Protein AF-A0A357KQU2-F1 (afdb_monomer_lite)

Secondary structure (DSSP, 8-state):
--STT-HHHHHHHHHHHHHHHGGGHHHHHHHHHHHHSS--TT-TTS-TTS------SHHHHHHHHHHHHHHHHHHHHHHHHHHHHHTTGGGSSSS-SEEEEEEE-S-TTTEEEEETTEEPPS-SEEEEEEETTSEEEEEEEE-TT-EEEEEEESS-BSSSEEEEE-SS-EEEEEEEE---

Foldseek 3Di:
DQACQQLVNVLVVLCVVCVVCLVVVVVVLVVCVVVVPPPPPPPPPDDPDPPDPDCNDSVSVVVVSVVSSVCSVCVVVVVQVCVCVVVVVVPDPDQWDKAKEKEAECCLVFWWKDKQNHTHPSDRIGMGIDIAPDKIKMAIGTDDQKDWQWKDFPDTDRHRIDIDGDRHHGYIYTDIDHDD

pLDDT: mean 86.58, std 15.76, range [43.28, 98.44]

Structure (mmCIF, N/CA/C/O backbone):
data_AF-A0A357KQU2-F1
#
_entry.id   AF-A0A357KQU2-F1
#
loop_
_atom_site.group_PDB
_atom_site.id
_atom_site.type_symbol
_atom_site.label_atom_id
_atom_site.label_alt_id
_atom_site.label_comp_id
_atom_site.label_asym_id
_atom_site.label_entity_id
_atom_site.label_seq_id
_atom_site.pdbx_PDB_ins_code
_atom_site.Cartn_x
_atom_site.Cartn_y
_atom_site.Cartn_z
_atom_site.occupancy
_atom_site.B_iso_or_equiv
_atom_site.auth_seq_id
_atom_site.auth_comp_id
_atom_site.auth_asym_id
_atom_site.auth_atom_id
_atom_site.pdbx_PDB_model_num
ATOM 1 N N . LEU A 1 1 ? -0.379 5.132 -2.362 1.00 81.06 1 LEU A N 1
ATOM 2 C CA . LEU A 1 1 ? 1.031 5.008 -1.932 1.00 81.06 1 LEU A CA 1
ATOM 3 C C . LEU A 1 1 ? 1.226 3.803 -1.021 1.00 81.06 1 LEU A C 1
ATOM 5 O O . LEU A 1 1 ? 2.024 2.950 -1.355 1.00 81.06 1 LEU A O 1
ATOM 9 N N . ASN A 1 2 ? 0.453 3.675 0.059 1.00 84.81 2 ASN A N 1
ATOM 10 C CA . ASN A 1 2 ? 0.748 2.678 1.100 1.00 84.81 2 ASN A CA 1
ATOM 11 C C . ASN A 1 2 ? 0.276 1.244 0.807 1.00 84.81 2 ASN A C 1
ATOM 13 O O . ASN A 1 2 ? 0.730 0.326 1.468 1.00 84.81 2 ASN A O 1
ATOM 17 N N . ILE A 1 3 ? -0.649 1.045 -0.142 1.00 84.94 3 ILE A N 1
ATOM 18 C CA . ILE A 1 3 ? -1.250 -0.276 -0.411 1.00 84.94 3 ILE A CA 1
ATOM 19 C C . ILE A 1 3 ? -1.049 -0.671 -1.881 1.00 84.94 3 ILE A C 1
ATOM 21 O O . ILE A 1 3 ? -0.142 -1.421 -2.220 1.00 84.94 3 ILE A O 1
ATOM 25 N N . THR A 1 4 ? -1.854 -0.121 -2.792 1.00 85.81 4 THR A N 1
ATOM 26 C CA . THR A 1 4 ? -1.839 -0.521 -4.214 1.00 85.81 4 THR A CA 1
ATOM 27 C C . THR A 1 4 ? -0.615 -0.025 -4.985 1.00 85.81 4 THR A C 1
ATOM 29 O O . THR A 1 4 ? -0.211 -0.637 -5.968 1.00 85.81 4 THR A O 1
ATOM 32 N N . PHE A 1 5 ? -0.037 1.094 -4.548 1.00 89.75 5 PHE A N 1
ATOM 33 C CA . PHE A 1 5 ? 1.051 1.797 -5.237 1.00 89.75 5 PHE A CA 1
ATOM 34 C C . PHE A 1 5 ? 2.342 1.794 -4.410 1.00 89.75 5 PHE A C 1
ATOM 36 O O . PHE A 1 5 ? 3.056 2.795 -4.398 1.00 89.75 5 PHE A O 1
ATOM 43 N N . THR A 1 6 ? 2.600 0.715 -3.668 1.00 91.81 6 THR A N 1
ATOM 44 C CA . THR A 1 6 ? 3.894 0.532 -3.004 1.00 91.81 6 THR A CA 1
ATOM 45 C C . THR A 1 6 ? 4.971 0.306 -4.058 1.00 91.81 6 THR A C 1
ATOM 47 O O . THR A 1 6 ? 4.720 -0.350 -5.077 1.00 91.81 6 THR A O 1
ATOM 50 N N . SER A 1 7 ? 6.169 0.851 -3.830 1.00 94.06 7 SER A N 1
ATOM 51 C CA . SER A 1 7 ? 7.272 0.724 -4.785 1.00 94.06 7 SER A CA 1
ATOM 52 C C . SER A 1 7 ? 7.594 -0.742 -5.068 1.00 94.06 7 SER A C 1
ATOM 54 O O . SER A 1 7 ? 7.710 -1.104 -6.230 1.00 94.06 7 SER A O 1
ATOM 56 N N . ASP A 1 8 ? 7.602 -1.608 -4.052 1.00 92.56 8 ASP A N 1
ATOM 57 C CA . ASP A 1 8 ? 7.870 -3.043 -4.217 1.00 92.56 8 ASP A CA 1
ATOM 58 C C . ASP A 1 8 ? 6.872 -3.738 -5.143 1.00 92.56 8 ASP A C 1
ATOM 60 O O . ASP A 1 8 ? 7.259 -4.511 -6.023 1.00 92.56 8 ASP A O 1
ATOM 64 N N . ARG A 1 9 ? 5.575 -3.439 -4.993 1.00 92.38 9 ARG A N 1
ATOM 65 C CA . ARG A 1 9 ? 4.531 -4.018 -5.847 1.00 92.38 9 ARG A CA 1
ATOM 66 C C . ARG A 1 9 ? 4.696 -3.563 -7.293 1.00 92.38 9 ARG A C 1
ATOM 68 O O . ARG A 1 9 ? 4.597 -4.380 -8.206 1.00 92.38 9 ARG A O 1
ATOM 75 N N . VAL A 1 10 ? 4.934 -2.270 -7.507 1.00 94.81 10 VAL A N 1
ATOM 76 C CA . VAL A 1 10 ? 5.096 -1.715 -8.857 1.00 94.81 10 VAL A CA 1
ATOM 77 C C . VAL A 1 10 ? 6.400 -2.214 -9.490 1.00 94.81 10 VAL A C 1
ATOM 79 O O . VAL A 1 10 ? 6.374 -2.656 -10.632 1.00 94.81 10 VAL A O 1
ATOM 82 N N . ILE A 1 11 ? 7.511 -2.264 -8.749 1.00 96.88 11 ILE A N 1
ATOM 83 C CA . ILE A 1 11 ? 8.788 -2.837 -9.209 1.00 96.88 11 ILE A CA 1
ATOM 84 C C . ILE A 1 11 ? 8.625 -4.318 -9.568 1.00 96.88 11 ILE A C 1
ATOM 86 O O . ILE A 1 11 ? 9.152 -4.755 -10.590 1.00 96.88 11 ILE A O 1
ATOM 90 N N . SER A 1 12 ? 7.867 -5.085 -8.780 1.00 96.31 12 SER A N 1
ATOM 91 C CA . SER A 1 12 ? 7.563 -6.492 -9.081 1.00 96.31 12 SER A CA 1
ATOM 92 C C . SER A 1 12 ? 6.777 -6.644 -10.385 1.00 96.31 12 SER A C 1
ATOM 94 O O . SER A 1 12 ? 7.057 -7.546 -11.176 1.00 96.31 12 SER A O 1
ATOM 96 N N . LEU A 1 13 ? 5.835 -5.737 -10.658 1.00 96.31 13 LEU A N 1
ATOM 97 C CA . LEU A 1 13 ? 5.120 -5.704 -11.933 1.00 96.31 13 LEU A CA 1
ATOM 98 C C . LEU A 1 13 ? 6.059 -5.351 -13.094 1.00 96.31 13 LEU A C 1
ATOM 100 O O . LEU A 1 13 ? 6.029 -6.030 -14.117 1.00 96.31 13 LEU A O 1
ATOM 104 N N . VAL A 1 14 ? 6.927 -4.348 -12.920 1.00 96.75 14 VAL A N 1
ATOM 105 C CA . VAL A 1 14 ? 7.942 -3.978 -13.920 1.00 96.75 14 VAL A CA 1
ATOM 106 C C . VAL A 1 14 ? 8.856 -5.166 -14.213 1.00 96.75 14 VAL A C 1
ATOM 108 O O . VAL A 1 14 ? 9.053 -5.477 -15.377 1.00 96.75 14 VAL A O 1
ATOM 111 N N . ASN A 1 15 ? 9.343 -5.874 -13.184 1.00 97.88 15 ASN A N 1
ATOM 112 C CA . ASN A 1 15 ? 10.133 -7.108 -13.326 1.00 97.88 15 ASN A CA 1
ATOM 113 C C . ASN A 1 15 ? 9.400 -8.179 -14.135 1.00 97.88 15 ASN A C 1
ATOM 115 O O . ASN A 1 15 ? 9.980 -8.778 -15.034 1.00 97.88 15 ASN A O 1
ATOM 119 N N . THR A 1 16 ? 8.127 -8.411 -13.810 1.00 98.06 16 THR A N 1
ATOM 120 C CA . THR A 1 16 ? 7.311 -9.434 -14.473 1.00 98.06 16 THR A CA 1
ATOM 121 C C . THR A 1 16 ? 7.151 -9.121 -15.958 1.00 98.06 16 THR A C 1
ATOM 123 O O . THR A 1 16 ? 7.374 -9.985 -16.802 1.00 98.06 16 THR A O 1
ATOM 126 N N . ILE A 1 17 ? 6.797 -7.875 -16.284 1.00 96.94 17 ILE A N 1
ATOM 127 C CA . ILE A 1 17 ? 6.591 -7.447 -17.669 1.00 96.94 17 ILE A CA 1
ATOM 128 C C . ILE A 1 17 ? 7.922 -7.441 -18.421 1.00 96.94 17 ILE A C 1
ATOM 130 O O . ILE A 1 17 ? 8.005 -8.056 -19.481 1.00 96.94 17 ILE A O 1
ATOM 134 N N . SER A 1 18 ? 8.964 -6.804 -17.875 1.00 97.06 18 SER A N 1
ATOM 135 C CA . SER A 1 18 ? 10.263 -6.696 -18.545 1.00 97.06 18 SER A CA 1
ATOM 136 C C . SER A 1 18 ? 10.862 -8.075 -18.810 1.00 97.06 18 SER A C 1
ATOM 138 O O . SER A 1 18 ? 11.248 -8.350 -19.938 1.00 97.06 18 SER A O 1
ATOM 140 N N . GLY A 1 19 ? 10.848 -8.971 -17.818 1.00 97.88 19 GLY A N 1
ATOM 141 C CA . GLY A 1 19 ? 11.373 -10.327 -17.977 1.00 97.88 19 GLY A CA 1
ATOM 142 C C . GLY A 1 19 ? 10.601 -11.162 -19.003 1.00 97.88 19 GLY A C 1
ATOM 143 O O . GLY A 1 19 ? 11.188 -12.020 -19.652 1.00 97.88 19 GLY A O 1
ATOM 144 N N . SER A 1 20 ? 9.303 -10.899 -19.204 1.00 97.81 20 SER A N 1
ATOM 145 C CA . SER A 1 20 ? 8.498 -11.620 -20.204 1.00 97.81 20 SER A CA 1
ATOM 146 C C . SER A 1 20 ? 8.814 -11.245 -21.654 1.00 97.81 20 SER A C 1
ATOM 148 O O . SER A 1 20 ? 8.533 -12.036 -22.550 1.00 97.81 20 SER A O 1
ATOM 150 N N . ILE A 1 21 ? 9.383 -10.057 -21.887 1.00 96.19 21 ILE A N 1
ATOM 151 C CA . ILE A 1 21 ? 9.671 -9.541 -23.235 1.00 96.19 21 ILE A CA 1
ATOM 152 C C . ILE A 1 21 ? 11.168 -9.442 -23.536 1.00 96.19 21 ILE A C 1
ATOM 154 O O . ILE A 1 21 ? 11.533 -9.256 -24.689 1.00 96.19 21 ILE A O 1
ATOM 158 N N . GLU A 1 22 ? 12.031 -9.566 -22.525 1.00 97.06 22 GLU A N 1
ATOM 159 C CA . GLU A 1 22 ? 13.481 -9.350 -22.615 1.00 97.06 22 GLU A CA 1
ATOM 160 C C . GLU A 1 22 ? 14.151 -10.156 -23.735 1.00 97.06 22 GLU A C 1
ATOM 162 O O . GLU A 1 22 ? 14.966 -9.613 -24.478 1.00 97.06 22 GLU A O 1
ATOM 167 N N . ALA A 1 23 ? 13.764 -11.424 -23.904 1.00 97.31 23 ALA A N 1
ATOM 168 C CA . ALA A 1 23 ? 14.321 -12.299 -24.936 1.00 97.31 23 ALA A CA 1
ATOM 169 C C . ALA A 1 23 ? 13.999 -11.840 -26.373 1.00 97.31 23 ALA A C 1
ATOM 171 O O . ALA A 1 23 ? 14.766 -12.136 -27.283 1.00 97.31 23 ALA A O 1
ATOM 172 N N . GLU A 1 24 ? 12.910 -11.091 -26.568 1.00 95.75 24 GLU A N 1
ATOM 173 C CA . GLU A 1 24 ? 12.470 -10.572 -27.872 1.00 95.75 24 GLU A CA 1
ATOM 174 C C . GLU A 1 24 ? 13.098 -9.205 -28.199 1.00 95.75 24 GLU A C 1
ATOM 176 O O . GLU A 1 24 ? 13.024 -8.722 -29.331 1.00 95.75 24 GLU A O 1
ATOM 181 N N . ILE A 1 25 ? 13.717 -8.547 -27.211 1.00 93.88 25 ILE A N 1
ATOM 182 C CA . ILE A 1 25 ? 14.292 -7.208 -27.377 1.00 93.88 25 ILE A CA 1
ATOM 183 C C . ILE A 1 25 ? 15.409 -7.176 -28.428 1.00 93.88 25 ILE A C 1
ATOM 185 O O . ILE A 1 25 ? 15.378 -6.257 -29.245 1.00 93.88 25 ILE A O 1
ATOM 189 N N . PRO A 1 26 ? 16.365 -8.128 -28.494 1.00 93.50 26 PRO A N 1
ATOM 190 C CA . PRO A 1 26 ? 17.386 -8.127 -29.543 1.00 93.50 26 PRO A CA 1
ATOM 191 C C . PRO A 1 26 ? 16.804 -8.130 -30.961 1.00 93.50 26 PRO A C 1
ATOM 193 O O . PRO A 1 26 ? 17.243 -7.342 -31.798 1.00 93.50 26 PRO A O 1
ATOM 196 N N . ASP A 1 27 ? 15.783 -8.952 -31.214 1.00 91.50 27 ASP A N 1
ATOM 197 C CA . ASP A 1 27 ? 15.129 -9.045 -32.523 1.00 91.50 27 ASP A CA 1
ATOM 198 C C . ASP A 1 27 ? 14.320 -7.781 -32.833 1.00 91.50 27 ASP A C 1
ATOM 200 O O . ASP A 1 27 ? 14.330 -7.280 -33.962 1.00 91.50 27 ASP A O 1
ATOM 204 N N . HIS A 1 28 ? 13.662 -7.207 -31.821 1.00 87.12 28 HIS A N 1
ATOM 205 C CA . HIS A 1 28 ? 12.981 -5.923 -31.945 1.00 87.12 28 HIS A CA 1
ATOM 206 C C . HIS A 1 28 ? 13.968 -4.799 -32.294 1.00 87.12 28 HIS A C 1
ATOM 208 O O . HIS A 1 28 ? 13.721 -4.012 -33.206 1.00 87.12 28 HIS A O 1
ATOM 214 N N . LEU A 1 29 ? 15.119 -4.747 -31.624 1.00 87.00 29 LEU A N 1
ATOM 215 C CA . LEU A 1 29 ? 16.171 -3.787 -31.938 1.00 87.00 29 LEU A CA 1
ATOM 216 C C . LEU A 1 29 ? 16.700 -4.012 -33.356 1.00 87.00 29 LEU A C 1
ATOM 218 O O . LEU A 1 29 ? 16.725 -3.066 -34.136 1.00 87.00 29 LEU A O 1
ATOM 222 N N . ALA A 1 30 ? 17.036 -5.242 -33.746 1.00 86.88 30 ALA A N 1
ATOM 223 C CA . ALA A 1 30 ? 17.527 -5.535 -35.094 1.00 86.88 30 ALA A CA 1
ATOM 224 C C . ALA A 1 30 ? 16.537 -5.107 -36.190 1.00 86.88 30 ALA A C 1
ATOM 226 O O . ALA A 1 30 ? 16.946 -4.581 -37.222 1.00 86.88 30 ALA A O 1
ATOM 227 N N . ARG A 1 31 ? 15.233 -5.287 -35.951 1.00 83.38 31 ARG A N 1
ATOM 228 C CA . ARG A 1 31 ? 14.178 -4.908 -36.895 1.00 83.38 31 ARG A CA 1
ATOM 229 C C . ARG A 1 31 ? 13.994 -3.398 -37.025 1.00 83.38 31 ARG A C 1
ATOM 231 O O . ARG A 1 31 ? 13.780 -2.923 -38.133 1.00 83.38 31 ARG A O 1
ATOM 238 N N . TRP A 1 32 ? 13.997 -2.669 -35.911 1.00 76.12 32 TRP A N 1
ATOM 239 C CA . TRP A 1 32 ? 13.564 -1.267 -35.887 1.00 76.12 32 TRP A CA 1
ATOM 240 C C . TRP A 1 32 ? 14.719 -0.259 -35.785 1.00 76.12 32 TRP A C 1
ATOM 242 O O . TRP A 1 32 ? 14.500 0.925 -36.013 1.00 76.12 32 TRP A O 1
ATOM 252 N N . THR A 1 33 ? 15.955 -0.680 -35.490 1.00 67.06 33 THR A N 1
ATOM 253 C CA . THR A 1 33 ? 17.100 0.247 -35.340 1.00 67.06 33 THR A CA 1
ATOM 254 C C . THR A 1 33 ? 17.448 0.976 -36.644 1.00 67.06 33 THR A C 1
ATOM 256 O O . THR A 1 33 ? 17.876 2.128 -36.597 1.00 67.06 33 THR A O 1
ATOM 259 N N . GLU A 1 34 ? 17.215 0.374 -37.816 1.00 60.47 34 GLU A N 1
ATOM 260 C CA . GLU A 1 34 ? 17.445 1.050 -39.106 1.00 60.47 34 GLU A CA 1
ATOM 261 C C . GLU A 1 34 ? 16.476 2.222 -39.353 1.00 60.47 34 GLU A C 1
ATOM 263 O O . GLU A 1 34 ? 16.878 3.223 -39.954 1.00 60.47 34 GLU A O 1
ATOM 268 N N . ASP A 1 35 ? 15.255 2.159 -38.810 1.00 57.53 35 ASP A N 1
ATOM 269 C CA . ASP A 1 35 ? 14.270 3.247 -38.884 1.00 57.53 35 ASP A CA 1
ATOM 270 C C . ASP A 1 35 ? 14.645 4.428 -37.964 1.00 57.53 35 ASP A C 1
ATOM 272 O O . ASP A 1 35 ? 14.325 5.578 -38.266 1.00 57.53 35 ASP A O 1
ATOM 276 N N . PHE A 1 36 ? 15.378 4.169 -36.871 1.00 54.44 36 PHE A N 1
ATOM 277 C CA . PHE A 1 36 ? 15.867 5.192 -35.931 1.00 54.44 36 PHE A CA 1
ATOM 278 C C . PHE A 1 36 ? 17.225 5.801 -36.317 1.00 54.44 36 PHE A C 1
ATOM 280 O O . PHE A 1 36 ? 17.583 6.859 -35.804 1.00 54.44 36 PHE A O 1
ATOM 287 N N . ASN A 1 37 ? 17.970 5.168 -37.231 1.00 51.41 37 ASN A N 1
ATOM 288 C CA . ASN A 1 37 ? 19.227 5.691 -37.784 1.00 51.41 37 ASN A CA 1
ATOM 289 C C . ASN A 1 37 ? 19.021 6.693 -38.933 1.00 51.41 37 ASN A C 1
ATOM 291 O O . ASN A 1 37 ? 19.991 7.238 -39.467 1.00 51.41 37 ASN A O 1
ATOM 295 N N . GLN A 1 38 ? 17.773 6.958 -39.320 1.00 53.19 38 GLN A N 1
ATOM 296 C CA . GLN A 1 38 ? 17.458 8.077 -40.196 1.00 53.19 38 GLN A CA 1
ATOM 297 C C . GLN A 1 38 ? 17.441 9.368 -39.368 1.00 53.19 38 GLN A C 1
ATOM 299 O O . GLN A 1 38 ? 16.826 9.394 -38.299 1.00 53.19 38 GLN A O 1
ATOM 304 N N . PRO A 1 39 ? 18.070 10.466 -39.830 1.00 51.47 39 PRO A N 1
ATOM 305 C CA . PRO A 1 39 ? 17.902 11.749 -39.169 1.00 51.47 39 PRO A CA 1
ATOM 306 C C . PRO A 1 39 ? 16.405 12.060 -39.106 1.00 51.47 39 PRO A C 1
ATOM 308 O O . PRO A 1 39 ? 15.717 12.077 -40.131 1.00 51.47 39 PRO A O 1
ATOM 311 N N . VAL A 1 40 ? 15.898 12.281 -37.894 1.00 53.66 40 VAL A N 1
ATOM 312 C CA . VAL A 1 40 ? 14.504 12.648 -37.642 1.00 53.66 40 VAL A CA 1
ATOM 313 C C . VAL A 1 40 ? 14.278 14.054 -38.212 1.00 53.66 40 VAL A C 1
ATOM 315 O O . VAL A 1 40 ? 14.366 15.058 -37.517 1.00 53.66 40 VAL A O 1
ATOM 318 N N . THR A 1 41 ? 14.050 14.153 -39.520 1.00 50.12 41 THR A N 1
ATOM 319 C CA . THR A 1 41 ? 14.008 15.429 -40.258 1.00 50.12 41 THR A CA 1
ATOM 320 C C . THR A 1 41 ? 12.670 16.166 -40.134 1.00 50.12 41 THR A C 1
ATOM 322 O O . THR A 1 41 ? 12.550 17.285 -40.623 1.00 50.12 41 THR A O 1
ATOM 325 N N . PHE A 1 42 ? 11.670 15.578 -39.462 1.00 46.03 42 PHE A N 1
ATOM 326 C CA . PHE A 1 42 ? 10.290 16.088 -39.449 1.00 46.03 42 PHE A CA 1
ATOM 327 C C . PHE A 1 42 ? 9.635 16.247 -38.071 1.00 46.03 42 PHE A C 1
ATOM 329 O O . PHE A 1 42 ? 8.434 16.495 -38.008 1.00 46.03 42 PHE A O 1
ATOM 336 N N . ILE A 1 43 ? 10.378 16.184 -36.962 1.00 51.06 43 ILE A N 1
ATOM 337 C CA . ILE A 1 43 ? 9.814 16.510 -35.638 1.00 51.06 43 ILE A CA 1
ATOM 338 C C . ILE A 1 43 ? 10.419 17.824 -35.131 1.00 51.06 43 ILE A C 1
ATOM 340 O O . ILE A 1 43 ? 11.107 17.888 -34.122 1.00 51.06 43 ILE A O 1
ATOM 344 N N . SER A 1 44 ? 10.153 18.905 -35.869 1.00 48.03 44 SER A N 1
ATOM 345 C CA . SER A 1 44 ? 10.588 20.280 -35.560 1.00 48.03 44 SER A CA 1
ATOM 346 C C . SER A 1 44 ? 9.762 20.957 -34.446 1.00 48.03 44 SER A C 1
ATOM 348 O O . SER A 1 44 ? 9.760 22.183 -34.331 1.00 48.03 44 SER A O 1
ATOM 350 N N . ASN A 1 45 ? 9.013 20.208 -33.635 1.00 45.94 45 ASN A N 1
ATOM 351 C CA . ASN A 1 45 ? 8.210 20.783 -32.550 1.00 45.94 45 ASN A CA 1
ATOM 352 C C . ASN A 1 45 ? 8.096 19.913 -31.291 1.00 45.94 45 ASN A C 1
ATOM 354 O O . ASN A 1 45 ? 7.274 20.207 -30.423 1.00 45.94 45 ASN A O 1
ATOM 358 N N . CYS A 1 46 ? 8.946 18.903 -31.132 1.00 52.16 46 CYS A N 1
ATOM 359 C CA . CYS A 1 46 ? 9.188 18.338 -29.813 1.00 52.16 46 CYS A CA 1
ATOM 360 C C . CYS A 1 46 ? 10.451 19.005 -29.272 1.00 52.16 46 CYS A C 1
ATOM 362 O O . CYS A 1 46 ? 11.498 18.936 -29.900 1.00 52.16 46 CYS A O 1
ATOM 364 N N . TRP A 1 47 ? 10.295 19.708 -28.153 1.00 43.28 47 TRP A N 1
ATOM 365 C CA . TRP A 1 47 ? 11.304 20.323 -27.291 1.00 43.28 47 TRP A CA 1
ATOM 366 C C . TRP A 1 47 ? 12.709 19.720 -27.439 1.00 43.28 47 TRP A C 1
ATOM 368 O O . TRP A 1 47 ? 13.059 18.738 -26.792 1.00 43.28 47 TRP A O 1
ATOM 378 N N . THR A 1 48 ? 13.497 20.308 -28.331 1.00 54.84 48 THR A N 1
ATOM 379 C CA . THR A 1 48 ? 14.875 19.933 -28.632 1.00 54.84 48 THR A CA 1
ATOM 380 C C . THR A 1 48 ? 15.777 20.382 -27.490 1.00 54.84 48 THR A C 1
ATOM 382 O O . THR A 1 48 ? 15.943 21.584 -27.302 1.00 54.84 48 THR A O 1
ATOM 385 N N . ASP A 1 49 ? 16.241 19.404 -26.709 1.00 46.28 49 ASP A N 1
ATOM 386 C CA . ASP A 1 49 ? 17.577 19.310 -26.081 1.00 46.28 49 ASP A CA 1
ATOM 387 C C . ASP A 1 49 ? 17.688 18.068 -25.164 1.00 46.28 49 ASP A C 1
ATOM 389 O O . ASP A 1 49 ? 18.786 17.711 -24.753 1.00 46.28 49 ASP A O 1
ATOM 393 N N . ASP A 1 50 ? 16.582 17.350 -24.915 1.00 48.25 50 ASP A N 1
ATOM 394 C CA . ASP A 1 50 ? 16.549 16.143 -24.058 1.00 48.25 50 ASP A CA 1
ATOM 395 C C . ASP A 1 50 ? 15.796 14.957 -24.712 1.00 48.25 50 ASP A C 1
ATOM 397 O O . ASP A 1 50 ? 15.311 14.030 -24.060 1.00 48.25 50 ASP A O 1
ATOM 401 N N . ILE A 1 51 ? 15.634 15.004 -26.040 1.00 50.25 51 ILE A N 1
ATOM 402 C CA . ILE A 1 51 ? 14.870 14.007 -26.796 1.00 50.25 51 ILE A CA 1
ATOM 403 C C . ILE A 1 51 ? 15.720 12.764 -27.013 1.00 50.25 51 ILE A C 1
ATOM 405 O O . ILE A 1 51 ? 16.580 12.734 -27.886 1.00 50.25 51 ILE A O 1
ATOM 409 N N . LEU A 1 52 ? 15.388 11.746 -26.216 1.00 53.56 52 LEU A N 1
ATOM 410 C CA . LEU A 1 52 ? 15.493 10.321 -26.516 1.00 53.56 52 LEU A CA 1
ATOM 411 C C . LEU A 1 52 ? 16.845 9.937 -27.113 1.00 53.56 52 LEU A C 1
ATOM 413 O O . LEU A 1 52 ? 16.977 9.832 -28.330 1.00 53.56 52 LEU A O 1
ATOM 417 N N . SER A 1 53 ? 17.821 9.628 -26.252 1.00 58.84 53 SER A N 1
ATOM 418 C CA . SER A 1 53 ? 18.858 8.683 -26.671 1.00 58.84 53 SER A CA 1
ATOM 419 C C . SER A 1 53 ? 18.112 7.448 -27.177 1.00 58.84 53 SER A C 1
ATOM 421 O O . SER A 1 53 ? 17.402 6.825 -26.379 1.00 58.84 53 SER A O 1
ATOM 423 N N . PRO A 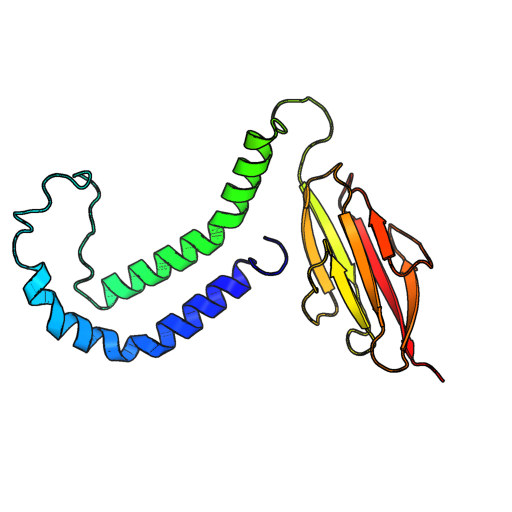1 54 ? 18.149 7.148 -28.487 1.00 68.38 54 PRO A N 1
ATOM 424 C CA . PRO A 1 54 ? 17.368 6.049 -29.013 1.00 68.38 54 PRO A CA 1
ATOM 425 C C . PRO A 1 54 ? 17.817 4.775 -28.302 1.00 68.38 54 PRO A C 1
ATOM 427 O O . PRO A 1 54 ? 19.007 4.569 -28.056 1.00 68.38 54 PRO A O 1
ATOM 430 N N . VAL A 1 55 ? 16.856 3.934 -27.930 1.00 77.75 55 VAL A N 1
ATOM 431 C CA . VAL A 1 55 ? 17.157 2.609 -27.395 1.00 77.75 55 VAL A CA 1
ATOM 432 C C . VAL A 1 55 ? 17.654 1.777 -28.570 1.00 77.75 55 VAL A C 1
ATOM 434 O O . VAL A 1 55 ? 16.852 1.288 -29.361 1.00 77.75 55 VAL A O 1
ATOM 437 N N . THR A 1 56 ? 18.973 1.686 -28.728 1.00 81.25 56 THR A N 1
ATOM 438 C CA . THR A 1 56 ? 19.617 1.021 -29.879 1.00 81.25 56 THR A CA 1
ATOM 439 C C . THR A 1 56 ? 20.274 -0.295 -29.499 1.00 81.25 56 THR A C 1
ATOM 441 O O . THR A 1 56 ? 20.527 -1.143 -30.352 1.00 81.25 56 THR A O 1
ATOM 444 N N . THR A 1 57 ? 20.527 -0.495 -28.208 1.00 88.31 57 THR A N 1
ATOM 445 C CA . THR A 1 57 ? 21.134 -1.707 -27.671 1.00 88.31 57 THR A CA 1
ATOM 446 C C . THR A 1 57 ? 20.280 -2.311 -26.563 1.00 88.31 57 THR A C 1
ATOM 448 O O . THR A 1 57 ? 19.480 -1.634 -25.913 1.00 88.31 57 THR A O 1
ATOM 451 N N . ILE A 1 58 ? 20.484 -3.604 -26.295 1.00 91.62 58 ILE A N 1
ATOM 452 C CA . ILE A 1 58 ? 19.864 -4.265 -25.140 1.00 91.62 58 ILE A CA 1
ATOM 453 C C . ILE A 1 58 ? 20.266 -3.583 -23.818 1.00 91.62 58 ILE A C 1
ATOM 455 O O . ILE A 1 58 ? 19.464 -3.497 -22.892 1.00 91.62 58 ILE A O 1
ATOM 459 N N . SER A 1 59 ? 21.476 -3.015 -23.756 1.00 92.69 59 SER A N 1
ATOM 460 C CA . SER A 1 59 ? 21.956 -2.245 -22.604 1.00 92.69 59 SER A CA 1
ATOM 461 C C . SER A 1 59 ? 21.185 -0.935 -22.413 1.00 92.69 59 SER A C 1
ATOM 463 O O . SER A 1 59 ? 20.885 -0.559 -21.277 1.00 92.69 59 SER A O 1
ATOM 465 N N . ASP A 1 60 ? 20.834 -0.248 -23.503 1.00 88.81 60 ASP A N 1
ATOM 466 C CA . ASP A 1 60 ? 19.986 0.948 -23.446 1.00 88.81 60 ASP A CA 1
ATOM 467 C C . ASP A 1 60 ? 18.596 0.570 -22.929 1.00 88.81 60 ASP A C 1
ATOM 469 O O . ASP A 1 60 ? 18.052 1.234 -22.051 1.00 88.81 60 ASP A O 1
ATOM 473 N N . TRP A 1 61 ? 18.046 -0.552 -23.402 1.00 92.75 61 TRP A N 1
ATOM 474 C CA . TRP A 1 61 ? 16.743 -1.032 -22.948 1.00 92.75 61 TRP A CA 1
ATOM 475 C C . TRP A 1 61 ? 16.752 -1.366 -21.452 1.00 92.75 61 TRP A C 1
ATOM 477 O O . TRP A 1 61 ? 15.849 -0.950 -20.728 1.00 92.75 61 TRP A O 1
ATOM 487 N N . HIS A 1 62 ? 17.793 -2.045 -20.956 1.00 95.62 62 HIS A N 1
ATOM 488 C CA . HIS A 1 62 ? 17.958 -2.277 -19.518 1.00 95.62 62 HIS A CA 1
ATOM 489 C C . HIS A 1 62 ? 18.033 -0.969 -18.727 1.00 95.62 62 HIS A C 1
ATOM 491 O O . HIS A 1 62 ? 17.461 -0.877 -17.641 1.00 95.62 62 HIS A O 1
ATOM 497 N N . SER A 1 63 ? 18.699 0.048 -19.277 1.00 94.62 63 SER A N 1
ATOM 498 C CA . SER A 1 63 ? 18.805 1.366 -18.650 1.00 94.62 63 SER A CA 1
ATOM 499 C C . SER A 1 63 ? 17.439 2.055 -18.567 1.00 94.62 63 SER A C 1
ATOM 501 O O . SER A 1 63 ? 17.100 2.606 -17.522 1.00 94.62 63 SER A O 1
ATOM 503 N N . GLU A 1 64 ? 16.603 1.958 -19.603 1.00 92.06 64 GLU A N 1
ATOM 504 C CA . GLU A 1 64 ? 15.226 2.467 -19.572 1.00 92.06 64 GLU A CA 1
ATOM 505 C C . GLU A 1 64 ? 14.332 1.689 -18.596 1.00 92.06 64 GLU A C 1
ATOM 507 O O . GLU A 1 64 ? 13.557 2.287 -17.845 1.00 92.06 64 GLU A O 1
ATOM 512 N N . VAL A 1 65 ? 14.478 0.362 -18.520 1.00 96.00 65 VAL A N 1
ATOM 513 C CA . VAL A 1 65 ? 13.807 -0.448 -17.490 1.00 96.00 65 VAL A CA 1
ATOM 514 C C . VAL A 1 65 ? 14.225 0.014 -16.090 1.00 96.00 65 VAL A C 1
ATOM 516 O O . VAL A 1 65 ? 13.368 0.164 -15.215 1.00 96.00 65 VAL A O 1
ATOM 519 N N . GLU A 1 66 ? 15.510 0.303 -15.868 1.00 96.94 66 GLU A N 1
ATOM 520 C CA . GLU A 1 66 ? 15.992 0.829 -14.588 1.00 96.94 66 GLU A CA 1
ATOM 521 C C . GLU A 1 66 ? 15.462 2.240 -14.303 1.00 96.94 66 GLU A C 1
ATOM 523 O O . GLU A 1 66 ? 15.063 2.510 -13.171 1.00 96.94 66 GLU A O 1
ATOM 528 N N . ARG A 1 67 ? 15.335 3.121 -15.306 1.00 95.00 67 ARG A N 1
ATOM 529 C CA . ARG A 1 67 ? 14.685 4.435 -15.127 1.00 95.00 67 ARG A CA 1
ATOM 530 C C . ARG A 1 67 ? 13.253 4.296 -14.612 1.00 95.00 67 ARG A C 1
ATOM 532 O O . ARG A 1 67 ? 12.839 5.065 -13.744 1.00 95.00 67 ARG A O 1
ATOM 539 N N . ILE A 1 68 ? 12.496 3.307 -15.095 1.00 95.25 68 ILE A N 1
ATOM 540 C CA . ILE A 1 68 ? 11.132 3.037 -14.607 1.00 95.25 68 ILE A CA 1
ATOM 541 C C . ILE A 1 68 ? 11.160 2.572 -13.143 1.00 95.25 68 ILE A C 1
ATOM 543 O O . ILE A 1 68 ? 10.308 2.982 -12.342 1.00 95.25 68 ILE A O 1
ATOM 547 N N . ARG A 1 69 ? 12.138 1.740 -12.760 1.00 97.31 69 ARG A N 1
ATOM 548 C CA . ARG A 1 69 ? 12.321 1.336 -11.355 1.00 97.31 69 ARG A CA 1
ATOM 549 C C . ARG A 1 69 ? 12.660 2.529 -10.485 1.00 97.31 69 ARG A C 1
ATOM 551 O O . ARG A 1 69 ? 12.039 2.694 -9.439 1.00 97.31 69 ARG A O 1
ATOM 558 N N . GLU A 1 70 ? 13.567 3.384 -10.934 1.00 96.56 70 GLU A N 1
ATOM 559 C CA . GLU A 1 70 ? 13.975 4.562 -10.181 1.00 96.56 70 GLU A CA 1
ATOM 560 C C . GLU A 1 70 ? 12.818 5.540 -9.996 1.00 96.56 70 GLU A C 1
ATOM 562 O O . GLU A 1 70 ? 12.507 5.914 -8.864 1.00 96.56 70 GLU A O 1
ATOM 567 N N . PHE A 1 71 ? 12.079 5.840 -11.070 1.00 94.62 71 PHE A N 1
ATOM 568 C CA . PHE A 1 71 ? 10.832 6.598 -10.988 1.00 94.62 71 PHE A CA 1
ATOM 569 C C . PHE A 1 71 ? 9.897 6.010 -9.922 1.00 94.62 71 PHE A C 1
ATOM 571 O O . PHE A 1 71 ? 9.367 6.736 -9.083 1.00 94.62 71 PHE A O 1
ATOM 578 N N . THR A 1 72 ? 9.732 4.688 -9.904 1.00 94.56 72 THR A N 1
ATOM 579 C CA . THR A 1 72 ? 8.874 3.985 -8.943 1.00 94.56 72 THR A CA 1
ATOM 580 C C . THR A 1 72 ? 9.367 4.096 -7.493 1.00 94.56 72 THR A C 1
ATOM 582 O O . THR A 1 72 ? 8.542 4.178 -6.576 1.00 94.56 72 THR A O 1
ATOM 585 N N . ARG A 1 73 ? 10.685 4.115 -7.258 1.00 94.75 73 ARG A N 1
ATOM 586 C CA . ARG A 1 73 ? 11.273 4.301 -5.919 1.00 94.75 73 ARG A CA 1
ATOM 587 C C . ARG A 1 73 ? 11.027 5.712 -5.393 1.00 94.75 73 ARG A C 1
ATOM 589 O O . ARG A 1 73 ? 10.637 5.871 -4.240 1.00 94.75 73 ARG A O 1
ATOM 596 N N . VAL A 1 74 ? 11.200 6.731 -6.236 1.00 92.69 74 VAL A N 1
ATOM 597 C CA . VAL A 1 74 ? 11.147 8.136 -5.794 1.00 92.69 74 VAL A CA 1
ATOM 598 C C . VAL A 1 74 ? 9.743 8.738 -5.822 1.00 92.69 74 VAL A C 1
ATOM 600 O O . VAL A 1 74 ? 9.438 9.647 -5.045 1.00 92.69 74 VAL A O 1
ATOM 603 N N . ARG A 1 75 ? 8.847 8.237 -6.686 1.00 92.00 75 ARG A N 1
ATOM 604 C CA . ARG A 1 75 ? 7.510 8.812 -6.903 1.00 92.00 75 ARG A CA 1
ATOM 605 C C . ARG A 1 75 ? 6.672 8.976 -5.630 1.00 92.00 75 ARG A C 1
ATOM 607 O O . ARG A 1 75 ? 5.985 9.995 -5.549 1.00 92.00 75 ARG A O 1
ATOM 614 N N . PRO A 1 76 ? 6.682 8.055 -4.645 1.00 91.62 76 PRO A N 1
ATOM 615 C CA . PRO A 1 76 ? 5.921 8.248 -3.418 1.00 91.62 76 PRO A CA 1
ATOM 616 C C . PRO A 1 76 ? 6.252 9.550 -2.691 1.00 91.62 76 PRO A C 1
ATOM 618 O O . PRO A 1 76 ? 5.324 10.226 -2.258 1.00 91.62 76 PRO A O 1
ATOM 621 N N . ASN A 1 77 ? 7.529 9.934 -2.614 1.00 89.38 77 ASN A N 1
ATOM 622 C CA . ASN A 1 77 ? 7.942 11.173 -1.953 1.00 89.38 77 ASN A CA 1
ATOM 623 C C . ASN A 1 77 ? 7.478 12.400 -2.744 1.00 89.38 77 ASN A C 1
ATOM 625 O O . ASN A 1 77 ? 6.793 13.245 -2.184 1.00 89.38 77 ASN A O 1
ATOM 629 N N . PHE A 1 78 ? 7.671 12.420 -4.067 1.00 91.50 78 PHE A N 1
ATOM 630 C CA . PHE A 1 78 ? 7.142 13.503 -4.908 1.00 91.50 78 PHE A CA 1
ATOM 631 C C . PHE A 1 78 ? 5.619 13.672 -4.791 1.00 91.50 78 PHE A C 1
ATOM 633 O O . PHE A 1 78 ? 5.110 14.788 -4.800 1.00 91.50 78 PHE A O 1
ATOM 640 N N . VAL A 1 79 ? 4.857 12.575 -4.684 1.00 90.75 79 VAL A N 1
ATOM 641 C CA . VAL A 1 79 ? 3.400 12.655 -4.479 1.00 90.75 79 VAL A CA 1
ATOM 642 C C . VAL A 1 79 ? 3.067 13.199 -3.090 1.00 90.75 79 VAL A C 1
ATOM 644 O O . VAL A 1 79 ? 2.125 13.979 -2.970 1.00 90.75 79 VAL A O 1
ATOM 647 N N . LYS A 1 80 ? 3.817 12.808 -2.053 1.00 88.25 80 LYS A N 1
ATOM 648 C CA . LYS A 1 80 ? 3.664 13.358 -0.701 1.00 88.25 80 LYS A CA 1
ATOM 649 C C . LYS A 1 80 ? 3.898 14.870 -0.701 1.00 88.25 80 LYS A C 1
ATOM 651 O O . LYS A 1 80 ? 3.022 15.596 -0.241 1.00 88.25 80 LYS A O 1
ATOM 656 N N . ASP A 1 81 ? 4.990 15.332 -1.298 1.00 87.38 81 ASP A N 1
ATOM 657 C CA . ASP A 1 81 ? 5.327 16.757 -1.394 1.00 87.38 81 ASP A CA 1
ATOM 658 C C . ASP A 1 81 ? 4.254 17.525 -2.179 1.00 87.38 81 ASP A C 1
ATOM 660 O O . ASP A 1 81 ? 3.736 18.542 -1.724 1.00 87.38 81 ASP A O 1
ATOM 664 N N . HIS A 1 82 ? 3.801 16.983 -3.316 1.00 88.75 82 HIS A N 1
ATOM 665 C CA . HIS A 1 82 ? 2.698 17.581 -4.070 1.00 88.75 82 HIS A CA 1
ATOM 666 C C . HIS A 1 82 ? 1.410 17.705 -3.249 1.00 88.75 82 HIS A C 1
ATOM 668 O O . HIS A 1 82 ? 0.705 18.702 -3.389 1.00 88.75 82 HIS A O 1
ATOM 674 N N . LEU A 1 83 ? 1.067 16.714 -2.417 1.00 86.94 83 LEU A N 1
ATOM 675 C CA . LEU A 1 83 ? -0.112 16.791 -1.549 1.00 86.94 83 LEU A CA 1
ATOM 676 C C . LEU A 1 83 ? 0.054 17.896 -0.506 1.00 86.94 83 LEU A C 1
ATOM 678 O O . LEU A 1 83 ? -0.861 18.700 -0.323 1.00 86.94 83 LEU A O 1
ATOM 682 N N . LEU A 1 84 ? 1.217 17.962 0.141 1.00 85.31 84 LEU A N 1
ATOM 683 C CA . LEU A 1 84 ? 1.492 18.977 1.148 1.00 85.31 84 LEU A CA 1
ATOM 684 C C . LEU A 1 84 ? 1.423 20.389 0.550 1.00 85.31 84 LEU A C 1
ATOM 686 O O . LEU A 1 84 ? 0.691 21.240 1.061 1.00 85.31 84 LEU A O 1
ATOM 690 N N . GLN A 1 85 ? 2.090 20.615 -0.582 1.00 85.56 85 GLN A N 1
ATOM 691 C CA . GLN A 1 85 ? 2.067 21.891 -1.289 1.00 85.56 85 GLN A CA 1
ATOM 692 C C . GLN A 1 85 ? 0.657 22.252 -1.778 1.00 85.56 85 GLN A C 1
ATOM 694 O O . GLN A 1 85 ? 0.190 23.374 -1.574 1.00 85.56 85 GLN A O 1
ATOM 699 N N . LYS A 1 86 ? -0.053 21.305 -2.408 1.00 86.62 86 LYS A N 1
ATOM 700 C CA . LYS A 1 86 ? -1.379 21.545 -3.001 1.00 86.62 86 LYS A CA 1
ATOM 701 C C . LYS A 1 86 ? -2.400 22.018 -1.973 1.00 86.62 86 LYS A C 1
ATOM 703 O O . LYS A 1 86 ? -3.250 22.844 -2.307 1.00 86.62 86 LYS A O 1
ATOM 708 N N . PHE A 1 87 ? -2.334 21.477 -0.760 1.00 83.69 87 PHE A N 1
ATOM 709 C CA . PHE A 1 87 ? -3.254 21.808 0.324 1.00 83.69 87 PHE A CA 1
ATOM 710 C C . PHE A 1 87 ? -2.695 22.867 1.291 1.00 83.69 87 PHE A C 1
ATOM 712 O O . PHE A 1 87 ? -3.347 23.171 2.285 1.00 83.69 87 PHE A O 1
ATOM 719 N N . GLY A 1 88 ? -1.528 23.461 1.001 1.00 80.75 88 GLY A N 1
ATOM 720 C CA . GLY A 1 88 ? -0.937 24.531 1.816 1.00 80.75 88 GLY A CA 1
ATOM 721 C C . GLY A 1 88 ? -0.478 24.069 3.202 1.00 80.75 88 GLY A C 1
ATOM 722 O O . GLY A 1 88 ? -0.467 24.848 4.150 1.00 80.75 88 GLY A O 1
ATOM 723 N N . ILE A 1 89 ? -0.125 22.793 3.321 1.00 77.56 89 ILE A N 1
ATOM 724 C CA . ILE A 1 89 ? 0.161 22.116 4.587 1.00 77.56 89 ILE A CA 1
ATOM 725 C C . ILE A 1 89 ? 1.586 22.426 5.089 1.00 77.56 89 ILE A C 1
ATOM 727 O O . ILE A 1 89 ? 1.870 22.310 6.277 1.00 77.56 89 ILE A O 1
ATOM 731 N N . GLU A 1 90 ? 2.467 22.897 4.205 1.00 66.25 90 GLU A N 1
ATOM 732 C CA . GLU A 1 90 ? 3.895 23.140 4.475 1.00 66.25 90 GLU A CA 1
ATOM 733 C C . GLU A 1 90 ? 4.189 24.451 5.235 1.00 66.25 90 GLU A C 1
ATOM 735 O O . GLU A 1 90 ? 5.338 24.708 5.584 1.00 66.25 90 GLU A O 1
ATOM 740 N N . GLY A 1 91 ? 3.179 25.293 5.501 1.00 51.62 91 GLY A N 1
ATOM 741 C CA . GLY A 1 91 ? 3.378 26.675 5.970 1.00 51.62 91 GLY A CA 1
ATOM 742 C C . GLY A 1 91 ? 2.780 27.062 7.329 1.00 51.62 91 GLY A C 1
ATOM 743 O O . GLY A 1 91 ? 3.033 28.175 7.788 1.00 51.62 91 GLY A O 1
ATOM 744 N N . SER A 1 92 ? 1.993 26.210 7.996 1.00 47.44 92 SER A N 1
ATOM 745 C CA . SER A 1 92 ? 1.430 26.537 9.316 1.00 47.44 92 SER A CA 1
ATOM 746 C C . SER A 1 92 ? 2.249 25.887 10.425 1.00 47.44 92 SER A C 1
ATOM 748 O O . SER A 1 92 ? 2.395 24.670 10.459 1.00 47.44 92 SER A O 1
ATOM 750 N N . ALA A 1 93 ? 2.754 26.704 11.345 1.00 45.16 93 ALA A N 1
ATOM 751 C CA . ALA A 1 93 ? 3.720 26.373 12.391 1.00 45.16 93 ALA A CA 1
ATOM 752 C C . ALA A 1 93 ? 3.321 25.276 13.404 1.00 45.16 93 ALA A C 1
ATOM 754 O O . ALA A 1 93 ? 4.039 25.076 14.382 1.00 45.16 93 ALA A O 1
ATOM 755 N N . GLN A 1 94 ? 2.233 24.533 13.219 1.00 47.41 94 GLN A N 1
ATOM 756 C CA . GLN A 1 94 ? 1.856 23.435 14.096 1.00 47.41 94 GLN A CA 1
ATOM 757 C C . GLN A 1 94 ? 1.254 22.275 13.280 1.00 47.41 94 GLN A C 1
ATOM 759 O O . GLN A 1 94 ? 0.477 22.475 12.350 1.00 47.41 94 GLN A O 1
ATOM 764 N N . THR A 1 95 ? 1.610 21.054 13.688 1.00 50.69 95 THR A N 1
ATOM 765 C CA . THR A 1 95 ? 0.902 19.771 13.484 1.00 50.69 95 THR A CA 1
ATOM 766 C C . THR A 1 95 ? 1.001 19.013 12.152 1.00 50.69 95 THR A C 1
ATOM 768 O O . THR A 1 95 ? 1.142 17.789 12.204 1.00 50.69 95 THR A O 1
ATOM 771 N N . SER A 1 96 ? 1.115 19.645 10.989 1.00 63.69 96 SER A N 1
ATOM 772 C CA . SER A 1 96 ? 0.932 18.904 9.734 1.00 63.69 96 SER A CA 1
ATOM 773 C C . SER A 1 96 ? 2.193 18.218 9.186 1.00 63.69 96 SER A C 1
ATOM 775 O O . SER A 1 96 ? 3.169 18.854 8.803 1.00 63.69 96 SER A O 1
ATOM 777 N N . GLY A 1 97 ? 2.182 16.890 9.130 1.00 79.75 97 GLY A N 1
ATOM 778 C CA . GLY A 1 97 ? 3.291 16.075 8.634 1.00 79.75 97 GLY A CA 1
ATOM 779 C C . GLY A 1 97 ? 2.840 14.638 8.428 1.00 79.75 97 GLY A C 1
ATOM 780 O O . GLY A 1 97 ? 1.646 14.359 8.406 1.00 79.75 97 GLY A O 1
ATOM 781 N N . TRP A 1 98 ? 3.778 13.713 8.309 1.00 87.38 98 TRP A N 1
ATOM 782 C CA . TRP A 1 98 ? 3.467 12.301 8.120 1.00 87.38 98 TRP A CA 1
ATOM 783 C 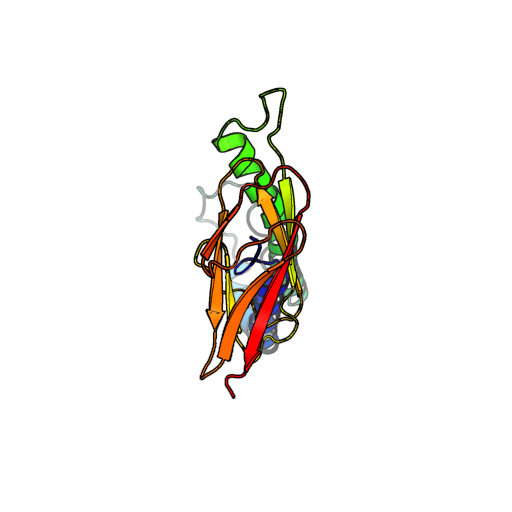C . TRP A 1 98 ? 3.621 11.525 9.434 1.00 87.38 98 TRP A C 1
ATOM 785 O O . TRP A 1 98 ? 4.492 11.857 10.233 1.00 87.38 98 TRP A O 1
ATOM 795 N N . ALA A 1 99 ? 2.787 10.511 9.648 1.00 92.50 99 ALA A N 1
ATOM 796 C CA . ALA A 1 99 ? 2.892 9.557 10.752 1.00 92.50 99 ALA A CA 1
ATOM 797 C C . ALA A 1 99 ? 2.746 8.130 10.223 1.00 92.50 99 ALA A C 1
ATOM 799 O O . ALA A 1 99 ? 2.057 7.892 9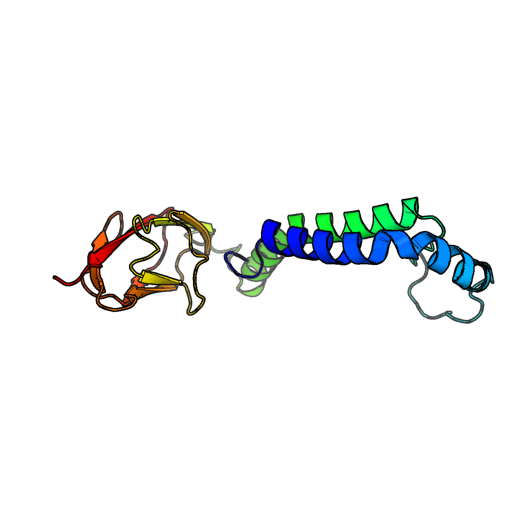.224 1.00 92.50 99 ALA A O 1
ATOM 800 N N . ASN A 1 100 ? 3.405 7.182 10.876 1.00 95.25 100 ASN A N 1
ATOM 801 C CA . ASN A 1 100 ? 3.301 5.776 10.539 1.00 95.25 100 ASN A CA 1
ATOM 802 C C . ASN A 1 100 ? 2.100 5.127 11.238 1.00 95.25 100 ASN A C 1
ATOM 804 O O . ASN A 1 100 ? 1.865 5.341 12.423 1.00 95.25 100 ASN A O 1
ATOM 808 N N . LEU A 1 101 ? 1.349 4.317 10.499 1.00 96.56 101 LEU A N 1
ATOM 809 C CA . LEU A 1 101 ? 0.303 3.460 11.039 1.00 96.56 101 LEU A CA 1
ATOM 810 C C . LEU A 1 101 ? 0.712 2.010 10.829 1.00 96.56 101 LEU A C 1
ATOM 812 O O . LEU A 1 101 ? 0.807 1.552 9.685 1.00 96.56 101 LEU A O 1
ATOM 816 N N . GLU A 1 102 ? 0.900 1.303 11.933 1.00 97.81 102 GLU A N 1
ATOM 817 C CA . GLU A 1 102 ? 1.126 -0.134 11.950 1.00 97.81 102 GLU A CA 1
ATOM 818 C C . GLU A 1 102 ? -0.154 -0.848 12.353 1.00 97.81 102 GLU A C 1
ATOM 820 O O . GLU A 1 102 ? -0.829 -0.465 13.309 1.00 97.81 102 GLU A O 1
ATOM 825 N N . ILE A 1 103 ? -0.515 -1.865 11.576 1.00 97.94 103 ILE A N 1
ATOM 826 C CA . ILE A 1 103 ? -1.686 -2.691 11.836 1.00 97.94 103 ILE A CA 1
ATOM 827 C C . ILE A 1 103 ? -1.242 -4.140 11.876 1.00 97.94 103 ILE A C 1
ATOM 829 O O . ILE A 1 103 ? -0.802 -4.686 10.861 1.00 97.94 103 ILE A O 1
ATOM 833 N N . THR A 1 104 ? -1.405 -4.758 13.038 1.00 98.12 104 THR A N 1
ATOM 834 C CA . THR A 1 104 ? -1.147 -6.181 13.237 1.00 98.12 104 THR A CA 1
ATOM 835 C C . THR A 1 104 ? -2.454 -6.967 13.111 1.00 98.12 104 THR A C 1
ATOM 837 O O . THR A 1 104 ? -3.485 -6.600 13.675 1.00 98.12 104 THR A O 1
ATOM 840 N N . ASN A 1 105 ? -2.428 -8.057 12.355 1.00 96.75 105 ASN A N 1
ATOM 841 C CA . ASN A 1 105 ? -3.490 -9.050 12.260 1.00 96.75 105 ASN A CA 1
ATOM 842 C C . ASN A 1 105 ? -2.858 -10.428 12.475 1.00 96.75 105 ASN A C 1
ATOM 844 O O . ASN A 1 105 ? -2.453 -11.051 11.495 1.00 96.75 105 ASN A O 1
ATOM 848 N N . PRO A 1 106 ? -2.765 -10.921 13.721 1.00 94.81 106 PRO A N 1
ATOM 849 C CA . PRO A 1 106 ? -2.060 -12.170 14.013 1.00 94.81 106 PRO A CA 1
ATOM 850 C C . PRO A 1 106 ? -2.656 -13.394 13.307 1.00 94.81 106 PRO A C 1
ATOM 852 O O . PRO A 1 106 ? -1.994 -14.413 13.173 1.00 94.81 106 PRO A O 1
ATOM 855 N N . ASN A 1 107 ? -3.917 -13.311 12.867 1.00 94.12 107 ASN A N 1
ATOM 856 C CA . ASN A 1 107 ? -4.631 -14.409 12.226 1.00 94.12 107 ASN A CA 1
ATOM 857 C C . ASN A 1 107 ? -5.285 -13.942 10.912 1.00 94.12 107 ASN A C 1
ATOM 859 O O . ASN A 1 107 ? -6.517 -13.884 10.821 1.00 94.12 107 ASN A O 1
ATOM 863 N N . PRO A 1 108 ? -4.506 -13.664 9.847 1.00 94.12 108 PRO A N 1
ATOM 864 C CA . PRO A 1 108 ? -5.037 -13.132 8.586 1.00 94.12 108 PRO A CA 1
ATOM 865 C C . PRO A 1 108 ? -5.959 -14.113 7.840 1.00 94.12 108 PRO A C 1
ATOM 867 O O . PRO A 1 108 ? -6.668 -13.729 6.907 1.00 94.12 108 PRO A O 1
ATOM 870 N N . ALA A 1 109 ? -5.990 -15.383 8.254 1.00 93.94 109 ALA A N 1
ATOM 871 C CA . ALA A 1 109 ? -6.957 -16.366 7.777 1.00 93.94 109 ALA A CA 1
ATOM 872 C C . ALA A 1 109 ? -8.387 -16.113 8.297 1.00 93.94 109 ALA A C 1
ATOM 874 O O . ALA A 1 109 ? -9.344 -16.420 7.585 1.00 93.94 109 ALA A O 1
ATOM 875 N N . LEU A 1 110 ? -8.534 -15.537 9.498 1.00 95.50 110 LEU A N 1
ATOM 876 C CA . LEU A 1 110 ? -9.823 -15.318 10.171 1.00 95.50 110 LEU A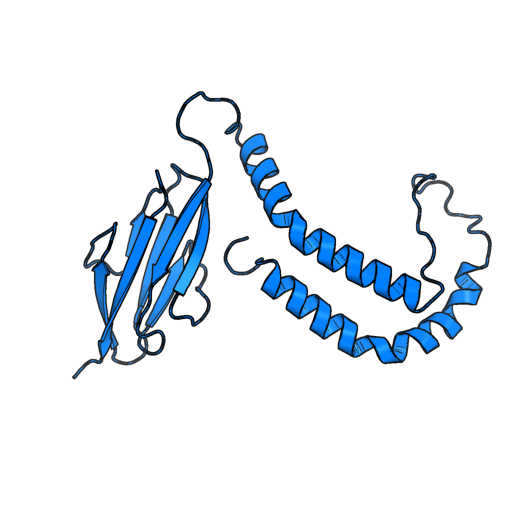 CA 1
ATOM 877 C C . LEU A 1 110 ? -10.500 -14.000 9.774 1.00 95.50 110 LEU A C 1
ATOM 879 O O . LEU A 1 110 ? -11.684 -13.802 10.036 1.00 95.50 110 LEU A O 1
ATOM 883 N N . GLY A 1 111 ? -9.785 -13.089 9.120 1.00 95.38 111 GLY A N 1
ATOM 884 C CA . GLY A 1 111 ? -10.359 -11.819 8.701 1.00 95.38 111 GLY A CA 1
ATOM 885 C C . GLY A 1 111 ? -9.403 -10.962 7.891 1.00 95.38 111 GLY A C 1
ATOM 886 O O . GLY A 1 111 ? -8.184 -11.118 7.956 1.00 95.38 111 GLY A O 1
ATOM 887 N N . SER A 1 112 ? -9.973 -10.041 7.117 1.00 96.19 112 SER A N 1
ATOM 888 C CA . SER A 1 112 ? -9.236 -9.006 6.396 1.00 96.19 112 SER A CA 1
ATOM 889 C C . SER A 1 112 ? -9.475 -7.632 7.010 1.00 96.19 112 SER A C 1
ATOM 891 O O . SER A 1 112 ? -10.463 -7.391 7.704 1.00 96.19 112 SER A O 1
ATOM 893 N N . ILE A 1 113 ? -8.570 -6.702 6.727 1.00 97.69 113 ILE A N 1
ATOM 894 C CA . ILE A 1 113 ? -8.665 -5.316 7.179 1.00 97.69 113 ILE A CA 1
ATOM 895 C C . ILE A 1 113 ? -8.681 -4.410 5.953 1.00 97.69 113 ILE A C 1
ATOM 897 O O . ILE A 1 113 ? -7.940 -4.632 4.997 1.00 97.69 113 ILE A O 1
ATOM 901 N N . LYS A 1 114 ? -9.522 -3.378 5.991 1.00 96.81 114 LYS A N 1
ATOM 902 C CA . LYS A 1 114 ? -9.543 -2.278 5.029 1.00 96.81 114 LYS A CA 1
ATOM 903 C C . LYS A 1 114 ? -9.075 -0.998 5.696 1.00 96.81 114 LYS A C 1
ATOM 905 O O . LYS A 1 114 ? -9.527 -0.693 6.796 1.00 96.81 114 LYS A O 1
ATOM 910 N N . VAL A 1 115 ? -8.265 -0.215 4.995 1.00 96.19 115 VAL A N 1
ATOM 911 C CA . VAL A 1 115 ? -7.891 1.150 5.388 1.00 96.19 115 VAL A CA 1
ATOM 912 C C . VAL A 1 115 ? -8.253 2.087 4.246 1.00 96.19 115 VAL A C 1
ATOM 914 O O . VAL A 1 115 ? -7.933 1.811 3.092 1.00 96.19 115 VAL A O 1
ATOM 917 N N . ALA A 1 116 ? -8.970 3.171 4.546 1.00 93.12 116 ALA A N 1
ATOM 918 C CA . ALA A 1 116 ? -9.505 4.101 3.549 1.00 93.12 116 ALA A CA 1
ATOM 919 C C . ALA A 1 116 ? -10.256 3.383 2.401 1.00 93.12 116 ALA A C 1
ATOM 921 O O . ALA A 1 116 ? -10.104 3.719 1.229 1.00 93.12 116 ALA A O 1
ATOM 922 N N . ASN A 1 117 ? -11.057 2.367 2.752 1.00 92.81 117 ASN A N 1
ATOM 923 C CA . ASN A 1 117 ? -11.814 1.505 1.831 1.00 92.81 117 ASN A CA 1
ATOM 924 C C . ASN A 1 117 ? -10.969 0.649 0.857 1.00 92.81 117 ASN A C 1
ATOM 926 O O . ASN A 1 117 ? -11.507 0.086 -0.095 1.00 92.81 117 ASN A O 1
ATOM 930 N N . VAL A 1 118 ? -9.668 0.499 1.107 1.00 94.12 118 VAL A N 1
ATOM 931 C CA . VAL A 1 118 ? -8.777 -0.386 0.346 1.00 94.12 118 VAL A CA 1
ATOM 932 C C . VAL A 1 118 ? -8.387 -1.576 1.217 1.00 94.12 118 VAL A C 1
ATOM 934 O O . VAL A 1 118 ? -7.980 -1.388 2.362 1.00 94.12 118 VAL A O 1
ATOM 937 N N . ASP A 1 119 ? -8.520 -2.794 0.689 1.00 94.38 119 ASP A N 1
ATOM 938 C CA . ASP A 1 119 ? -8.083 -4.016 1.372 1.00 94.38 119 ASP A CA 1
ATOM 939 C C . ASP A 1 119 ? -6.565 -4.021 1.571 1.00 94.38 119 ASP A C 1
ATOM 941 O O . ASP A 1 119 ? -5.800 -3.809 0.626 1.00 94.38 119 ASP A O 1
ATOM 945 N N . LEU A 1 120 ? -6.135 -4.286 2.803 1.00 94.25 120 LEU A N 1
ATOM 946 C CA . LEU A 1 120 ? -4.738 -4.565 3.095 1.00 94.25 120 LEU A CA 1
ATOM 947 C C . LEU A 1 120 ? -4.334 -5.913 2.478 1.00 94.25 120 LEU A C 1
ATOM 949 O O . LEU A 1 120 ? -5.170 -6.819 2.367 1.00 94.25 120 LEU A O 1
ATOM 953 N N . PRO A 1 121 ? -3.060 -6.074 2.079 1.00 88.75 121 PRO A N 1
ATOM 954 C CA . PRO A 1 121 ? -2.549 -7.379 1.679 1.00 88.75 121 PRO A CA 1
ATOM 955 C C . PRO A 1 121 ? -2.721 -8.394 2.817 1.00 88.75 121 PRO A C 1
ATOM 957 O O . PRO A 1 121 ? -2.697 -8.034 3.993 1.00 88.75 121 PRO A O 1
ATOM 960 N N . LEU A 1 122 ? -2.881 -9.672 2.463 1.00 87.00 122 LEU A N 1
ATOM 961 C CA . LEU A 1 122 ? -2.939 -10.763 3.439 1.00 87.00 122 LEU A CA 1
ATOM 962 C C . LEU A 1 122 ? -1.550 -10.960 4.063 1.00 87.00 122 LEU A C 1
ATOM 964 O O . LEU A 1 122 ? -0.721 -11.688 3.527 1.00 87.00 122 LEU A O 1
ATOM 968 N N . SER A 1 123 ? -1.310 -10.262 5.168 1.00 89.50 123 SER A N 1
ATOM 969 C CA . SER A 1 123 ? -0.073 -10.244 5.947 1.00 89.50 123 SER A CA 1
ATOM 970 C C . SER A 1 123 ? -0.422 -10.092 7.426 1.00 89.50 123 SER A C 1
ATOM 972 O O . SER A 1 123 ? -1.470 -9.532 7.757 1.00 89.50 123 SER A O 1
ATOM 974 N N . GLU A 1 124 ? 0.457 -10.572 8.303 1.00 93.88 124 GLU A N 1
ATOM 975 C CA . GLU A 1 124 ? 0.323 -10.387 9.752 1.00 93.88 124 GLU A CA 1
ATOM 976 C C . GLU A 1 124 ? 0.627 -8.956 10.187 1.00 93.88 124 GLU A C 1
ATOM 978 O O . GLU A 1 124 ? 0.048 -8.472 11.154 1.00 93.88 124 GLU A O 1
ATOM 983 N N . LEU A 1 125 ? 1.502 -8.265 9.458 1.00 95.31 125 LEU A N 1
ATOM 984 C CA . LEU A 1 125 ? 1.871 -6.883 9.725 1.00 95.31 125 LEU A CA 1
ATOM 985 C C . LEU A 1 125 ? 1.710 -6.048 8.460 1.00 95.31 125 LEU A C 1
ATOM 987 O O . LEU A 1 125 ? 2.168 -6.418 7.373 1.00 95.31 125 LEU A O 1
ATOM 991 N N . PHE A 1 126 ? 1.072 -4.898 8.625 1.00 95.50 126 PHE A N 1
ATOM 992 C CA . PHE A 1 126 ? 1.029 -3.818 7.657 1.00 95.50 126 PHE A CA 1
ATOM 993 C C . PHE A 1 126 ? 1.639 -2.563 8.280 1.00 95.50 126 PHE A C 1
ATOM 995 O O . PHE A 1 126 ? 1.364 -2.258 9.435 1.00 95.50 126 PHE A O 1
ATOM 1002 N N . SER A 1 127 ? 2.421 -1.821 7.500 1.00 94.44 127 SER A N 1
ATOM 1003 C CA . SER A 1 127 ? 3.003 -0.540 7.899 1.00 94.44 127 SER A CA 1
ATOM 1004 C C . SER A 1 127 ? 2.836 0.450 6.750 1.00 94.44 127 SER A C 1
ATOM 1006 O O . SER A 1 127 ? 3.028 0.099 5.580 1.00 94.44 127 SER A O 1
ATOM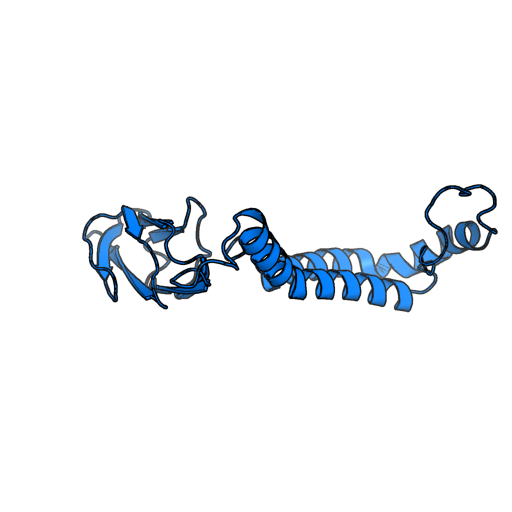 1008 N N . GLY A 1 128 ? 2.419 1.675 7.054 1.00 92.62 128 GLY A N 1
ATOM 1009 C CA . GLY A 1 128 ? 2.158 2.678 6.033 1.00 92.62 128 GLY A CA 1
ATOM 1010 C C . GLY A 1 128 ? 2.140 4.095 6.578 1.00 92.62 128 GLY A C 1
ATOM 1011 O O . GLY A 1 128 ? 1.644 4.360 7.667 1.00 92.62 128 GLY A O 1
ATOM 1012 N N . THR A 1 129 ? 2.627 5.034 5.771 1.00 91.62 129 THR A N 1
ATOM 1013 C CA . THR A 1 129 ? 2.753 6.439 6.159 1.00 91.62 129 THR A CA 1
ATOM 1014 C C 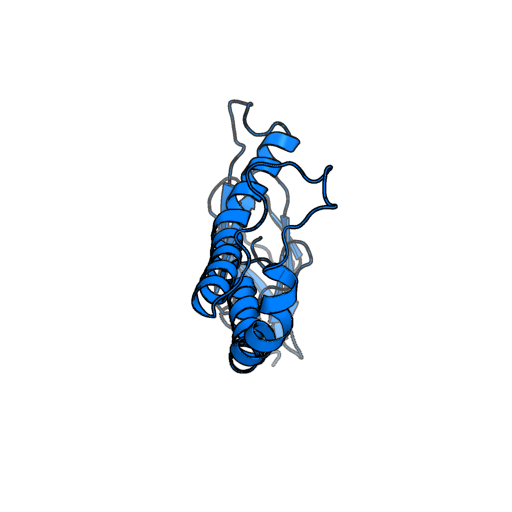. THR A 1 129 ? 1.539 7.259 5.733 1.00 91.62 129 THR A C 1
ATOM 1016 O O . THR A 1 129 ? 1.248 7.373 4.541 1.00 91.62 129 THR A O 1
ATOM 1019 N N . TRP A 1 130 ? 0.864 7.901 6.675 1.00 92.00 130 TRP A N 1
ATOM 1020 C CA . TRP A 1 130 ? -0.338 8.691 6.424 1.00 92.00 130 TRP A CA 1
ATOM 1021 C C . TRP A 1 130 ? -0.161 10.136 6.864 1.00 92.00 130 TRP A C 1
ATOM 1023 O O . TRP A 1 130 ? 0.700 10.458 7.681 1.00 92.00 130 TRP A O 1
ATOM 1033 N N . LEU A 1 131 ? -0.957 11.016 6.268 1.00 89.88 131 LEU A N 1
ATOM 1034 C CA . LEU A 1 131 ? -0.951 12.424 6.626 1.00 89.88 131 LEU A CA 1
ATOM 1035 C C . LEU A 1 131 ? -1.606 12.580 8.005 1.00 89.88 131 LEU A C 1
ATOM 1037 O O . LEU A 1 131 ? -2.689 12.039 8.237 1.00 89.88 131 LEU A O 1
ATOM 1041 N N . LYS A 1 132 ? -0.932 13.293 8.907 1.00 90.12 132 LYS A N 1
ATOM 1042 C CA . LYS A 1 132 ? -1.446 13.604 10.240 1.00 90.12 132 LYS A CA 1
ATOM 1043 C C . LYS A 1 132 ? -2.680 14.495 10.171 1.00 90.12 132 LYS A C 1
ATOM 1045 O O . LYS A 1 132 ? -2.929 15.156 9.164 1.00 90.12 132 LYS A O 1
ATOM 1050 N N . ASP A 1 133 ? -3.443 14.487 11.259 1.00 87.81 133 ASP A N 1
ATOM 1051 C CA . ASP A 1 133 ? -4.595 15.366 11.494 1.00 87.81 133 ASP A CA 1
ATOM 1052 C C . ASP A 1 133 ? -5.761 15.190 10.505 1.00 87.81 133 ASP A C 1
ATOM 1054 O O . ASP A 1 133 ? -6.745 15.931 10.547 1.00 87.81 133 ASP A O 1
ATOM 1058 N N . LEU A 1 134 ? -5.700 14.160 9.655 1.00 88.81 134 LEU A N 1
ATOM 1059 C CA . LEU A 1 134 ? -6.801 13.739 8.801 1.00 88.81 134 LEU A CA 1
ATOM 1060 C C . LEU A 1 134 ? -7.438 12.446 9.322 1.00 88.81 134 LEU A C 1
ATOM 1062 O O . LEU A 1 134 ? -6.722 11.514 9.700 1.00 88.81 134 LEU A O 1
ATOM 1066 N N . PRO A 1 135 ? -8.779 12.354 9.312 1.00 93.62 135 PRO A N 1
ATOM 1067 C CA . PRO A 1 135 ? -9.475 11.141 9.705 1.00 93.62 135 PRO A CA 1
ATOM 1068 C C . PRO A 1 135 ? -9.278 10.033 8.663 1.00 93.62 135 PRO A C 1
ATOM 1070 O O . PRO A 1 135 ? -9.484 10.229 7.463 1.00 93.62 135 PRO A O 1
ATOM 1073 N N . ILE A 1 136 ? -8.942 8.836 9.136 1.00 94.75 136 ILE A N 1
ATOM 1074 C CA . ILE A 1 136 ? -8.744 7.625 8.340 1.00 94.75 136 ILE A CA 1
ATOM 1075 C C . ILE A 1 136 ? -9.720 6.565 8.840 1.00 94.75 136 ILE A C 1
ATOM 1077 O O . ILE A 1 136 ? -9.747 6.236 10.025 1.00 94.75 136 ILE A O 1
ATOM 1081 N N . SER A 1 137 ? -10.519 6.008 7.930 1.00 97.38 137 SER A N 1
ATOM 1082 C CA . SER A 1 137 ? -11.422 4.900 8.252 1.00 97.38 137 SER A CA 1
ATOM 1083 C C . SER A 1 137 ? -10.694 3.560 8.158 1.00 97.38 137 SER A C 1
ATOM 1085 O O . SER A 1 137 ? -10.049 3.275 7.146 1.00 97.38 137 SER A O 1
ATOM 1087 N N . ILE A 1 138 ? -10.832 2.734 9.193 1.00 98.00 138 ILE A N 1
ATOM 1088 C CA . ILE A 1 138 ? -10.277 1.383 9.281 1.00 98.00 138 ILE A CA 1
ATOM 1089 C C . ILE A 1 138 ? -11.414 0.419 9.597 1.00 98.00 138 ILE A C 1
ATOM 1091 O O . ILE A 1 138 ? -12.237 0.678 10.476 1.00 98.00 138 ILE A O 1
ATOM 1095 N N . LYS A 1 139 ? -11.481 -0.694 8.868 1.00 98.31 139 LYS A N 1
ATOM 1096 C CA . LYS A 1 139 ? -12.548 -1.682 9.006 1.00 98.31 139 LYS A CA 1
ATOM 1097 C C . LYS A 1 139 ? -12.001 -3.100 9.029 1.00 98.31 139 LYS A C 1
ATOM 1099 O O . LYS A 1 139 ? -11.374 -3.527 8.065 1.00 98.31 139 LYS A O 1
ATOM 1104 N N . ALA A 1 140 ? -12.328 -3.846 10.075 1.00 97.94 140 ALA A N 1
ATOM 1105 C CA . ALA A 1 140 ? -12.123 -5.282 10.162 1.00 97.94 140 ALA A CA 1
ATOM 1106 C C . ALA A 1 140 ? -13.319 -6.017 9.543 1.00 97.94 140 ALA A C 1
ATOM 1108 O O . ALA A 1 140 ? -14.476 -5.711 9.835 1.00 97.94 140 ALA A O 1
ATOM 1109 N N . ASN A 1 141 ? -13.039 -6.988 8.679 1.00 97.19 141 ASN A N 1
ATOM 1110 C CA . ASN A 1 141 ? -14.028 -7.849 8.044 1.00 97.19 141 ASN A CA 1
ATOM 1111 C C . ASN A 1 141 ? -13.683 -9.307 8.381 1.00 97.19 141 ASN A C 1
ATOM 1113 O O . ASN A 1 141 ? -12.746 -9.854 7.793 1.00 97.19 141 ASN A O 1
ATOM 1117 N N . PRO A 1 142 ? -14.404 -9.941 9.319 1.00 96.69 142 PRO A N 1
ATOM 1118 C CA . PRO A 1 142 ? -14.242 -11.365 9.591 1.00 96.69 142 PRO A CA 1
ATOM 1119 C C . PRO A 1 142 ? -14.502 -12.210 8.341 1.00 96.69 142 PRO A C 1
ATOM 1121 O O . PRO A 1 142 ? -15.293 -11.825 7.474 1.00 96.69 142 PRO A O 1
ATOM 1124 N N . ARG A 1 143 ? -13.837 -13.361 8.244 1.00 95.38 143 ARG A N 1
ATOM 1125 C CA . ARG A 1 143 ? -13.981 -14.314 7.142 1.00 95.38 143 ARG A CA 1
ATOM 1126 C C . ARG A 1 143 ? -14.636 -15.599 7.641 1.00 95.38 143 ARG A C 1
ATOM 1128 O O . ARG A 1 143 ? -14.219 -16.156 8.647 1.00 95.38 143 ARG A O 1
ATOM 1135 N N . GLY A 1 144 ? -15.601 -16.107 6.876 1.00 93.19 144 GLY A N 1
ATOM 1136 C CA . GLY A 1 144 ? -16.288 -17.354 7.208 1.00 93.19 144 GLY A CA 1
ATOM 1137 C C . GLY A 1 144 ? -17.167 -17.195 8.445 1.00 93.19 144 GLY A C 1
ATOM 1138 O O . GLY A 1 144 ? -17.987 -16.281 8.504 1.00 93.19 144 GLY A O 1
ATOM 1139 N N . ASP A 1 145 ? -16.989 -18.095 9.401 1.00 93.12 145 ASP A N 1
ATOM 1140 C CA . ASP A 1 145 ? -17.658 -18.122 10.701 1.00 93.12 145 ASP A CA 1
ATOM 1141 C C . ASP A 1 145 ? -16.905 -17.329 11.782 1.00 93.12 145 ASP A C 1
ATOM 1143 O O . ASP A 1 145 ? -17.424 -17.142 12.877 1.00 93.12 145 ASP A O 1
ATOM 1147 N N . ALA A 1 146 ? -15.714 -16.805 11.487 1.00 96.31 146 ALA A N 1
ATOM 1148 C CA . ALA A 1 146 ? -14.957 -16.006 12.436 1.00 96.31 146 ALA A CA 1
ATOM 1149 C C . ALA A 1 146 ? -15.703 -14.732 12.873 1.00 96.31 146 ALA A C 1
ATOM 1151 O O . ALA A 1 146 ? -16.514 -14.149 12.145 1.00 96.31 146 ALA A O 1
ATOM 1152 N N . LYS A 1 147 ? -15.349 -14.241 14.060 1.00 96.62 147 LYS A N 1
ATOM 1153 C CA . LYS A 1 147 ? -15.868 -13.010 14.651 1.00 96.62 147 LYS A CA 1
ATOM 1154 C C . LYS A 1 147 ? -14.734 -12.019 14.896 1.00 96.62 147 LYS A C 1
ATOM 1156 O O . LYS A 1 147 ? -13.666 -12.379 15.382 1.00 96.62 147 LYS A O 1
ATOM 1161 N N . PHE A 1 148 ? -14.991 -10.747 14.602 1.00 97.81 148 PHE A N 1
ATOM 1162 C CA . PHE A 1 148 ? -14.148 -9.653 15.075 1.00 97.81 148 PHE A CA 1
ATOM 1163 C C . PHE A 1 148 ? -14.461 -9.377 16.546 1.00 97.81 148 PHE A C 1
ATOM 1165 O O . PHE A 1 148 ? -15.624 -9.175 16.904 1.00 97.81 148 PHE A O 1
ATOM 1172 N N . VAL A 1 149 ? -13.428 -9.364 17.379 1.00 97.69 149 VAL A N 1
ATOM 1173 C CA . VAL A 1 149 ? -13.556 -9.169 18.824 1.00 97.69 149 VAL A CA 1
ATOM 1174 C C . VAL A 1 149 ? -13.352 -7.704 19.177 1.00 97.69 149 VAL A C 1
ATOM 1176 O O . VAL A 1 149 ? -14.234 -7.095 19.775 1.00 97.69 149 VAL A O 1
ATOM 1179 N N . ARG A 1 150 ? -12.187 -7.145 18.823 1.00 98.12 150 ARG A N 1
ATOM 1180 C CA . ARG A 1 150 ? -11.809 -5.763 19.135 1.00 98.12 150 ARG A CA 1
ATOM 1181 C C . ARG A 1 150 ? -10.565 -5.311 18.375 1.00 98.12 150 ARG A C 1
ATOM 1183 O O . ARG A 1 150 ? -9.767 -6.122 17.909 1.00 98.12 150 ARG A O 1
ATOM 1190 N N . TRP A 1 151 ? -10.395 -3.999 18.335 1.00 98.44 151 TRP A N 1
ATOM 1191 C CA . TRP A 1 151 ? -9.126 -3.320 18.126 1.00 98.44 151 TRP A CA 1
ATOM 1192 C C . TRP A 1 151 ? -8.429 -3.155 19.478 1.00 98.44 151 TRP A C 1
ATOM 1194 O O . TRP A 1 151 ? -9.103 -2.883 20.476 1.00 98.44 151 TRP A O 1
ATOM 1204 N N . GLN A 1 152 ? -7.109 -3.312 19.522 1.00 98.19 152 GLN A N 1
ATOM 1205 C CA . GLN A 1 152 ? -6.284 -3.018 20.699 1.00 98.19 152 GLN A CA 1
ATOM 1206 C C . GLN A 1 152 ? -4.965 -2.335 20.304 1.00 98.19 152 GLN A C 1
ATOM 1208 O O . GLN A 1 152 ? -4.656 -2.238 19.119 1.00 98.19 152 GLN A O 1
ATOM 1213 N N . GLY A 1 153 ? -4.192 -1.874 21.291 1.00 97.19 153 GLY A N 1
ATOM 1214 C CA . GLY A 1 153 ? -2.980 -1.072 21.088 1.00 97.19 153 GLY A CA 1
ATOM 1215 C C . GLY A 1 153 ? -3.239 0.391 21.437 1.00 97.19 153 GLY A C 1
ATOM 1216 O O . GLY A 1 153 ? -3.917 0.675 22.426 1.00 97.19 153 GLY A O 1
ATOM 1217 N N . ASP A 1 154 ? -2.750 1.309 20.606 1.00 97.62 154 ASP A N 1
ATOM 1218 C CA . ASP A 1 154 ? -2.946 2.754 20.793 1.00 97.62 154 ASP A CA 1
ATOM 1219 C C . ASP A 1 154 ? -4.411 3.184 20.611 1.00 97.62 154 ASP A C 1
ATOM 1221 O O . ASP A 1 154 ? -4.839 4.228 21.105 1.00 97.62 154 ASP A O 1
ATOM 1225 N N . VAL A 1 155 ? -5.208 2.358 19.925 1.00 96.81 155 VAL A N 1
ATOM 1226 C CA . VAL A 1 155 ? -6.655 2.529 19.781 1.00 96.81 155 VAL A CA 1
ATOM 1227 C C . VAL A 1 155 ? -7.358 1.255 20.233 1.00 96.81 155 VAL A C 1
ATOM 1229 O O . VAL A 1 155 ? -7.049 0.160 19.769 1.00 96.81 155 VAL A O 1
ATOM 1232 N N . SER A 1 156 ? -8.345 1.410 21.116 1.00 97.00 156 SER A N 1
ATOM 1233 C CA . SER A 1 156 ? -9.185 0.317 21.607 1.00 97.00 156 SER A CA 1
ATOM 1234 C C . SER A 1 156 ? -10.642 0.550 21.226 1.00 97.00 156 SER A C 1
ATOM 1236 O O . SER A 1 156 ? -11.172 1.647 21.408 1.00 97.00 156 SER A O 1
ATOM 1238 N N . SER A 1 157 ? -11.286 -0.468 20.657 1.00 98.25 157 SER A N 1
ATOM 1239 C CA . SER A 1 157 ? -12.691 -0.403 20.246 1.00 98.25 157 SER A CA 1
ATOM 1240 C C . SER A 1 157 ? -13.239 -1.793 19.948 1.00 98.25 157 SER A C 1
ATOM 1242 O O . SER A 1 157 ? -12.597 -2.577 19.258 1.00 98.25 157 SER A O 1
ATOM 1244 N N . GLU A 1 158 ? -14.463 -2.076 20.380 1.00 97.88 158 GLU A N 1
ATOM 1245 C CA . GLU A 1 158 ? -15.202 -3.285 19.980 1.00 97.88 158 GLU A CA 1
ATOM 1246 C C . GLU A 1 158 ? -15.946 -3.098 18.647 1.00 97.88 158 GLU A C 1
ATOM 1248 O O . GLU A 1 158 ? -16.432 -4.056 18.047 1.00 97.88 158 GLU A O 1
ATOM 1253 N N . ASN A 1 159 ? -16.020 -1.863 18.134 1.00 98.12 159 ASN A N 1
ATOM 1254 C CA . ASN A 1 159 ? -16.628 -1.603 16.836 1.00 98.12 159 ASN A CA 1
ATOM 1255 C C . ASN A 1 159 ? -15.675 -2.048 15.712 1.00 98.12 159 ASN A C 1
ATOM 1257 O O . ASN A 1 159 ? -14.548 -1.549 15.644 1.00 98.12 159 ASN A O 1
ATOM 1261 N N . PRO A 1 160 ? -16.114 -2.908 14.771 1.00 97.56 160 PRO A N 1
ATOM 1262 C CA . PRO A 1 160 ? -15.264 -3.394 13.681 1.00 97.56 160 PRO A CA 1
ATOM 1263 C C . PRO A 1 160 ? -14.845 -2.290 12.712 1.00 97.56 160 PRO A C 1
ATOM 1265 O O . PRO A 1 160 ? -13.841 -2.430 12.021 1.00 97.56 160 PRO A O 1
ATOM 1268 N N . THR A 1 161 ? -15.601 -1.192 12.648 1.00 98.38 161 THR A N 1
ATOM 1269 C CA . THR A 1 161 ? -15.238 0.006 11.886 1.00 98.38 161 THR A CA 1
ATOM 1270 C C . THR A 1 161 ? -14.898 1.130 12.852 1.00 98.38 161 THR A C 1
ATOM 1272 O O . THR A 1 161 ? -15.722 1.488 13.692 1.00 98.38 161 THR A O 1
ATOM 1275 N N . ILE A 1 162 ? -13.702 1.689 12.705 1.00 98.31 162 ILE A N 1
ATOM 1276 C CA . ILE A 1 162 ? -13.213 2.836 13.466 1.00 98.31 162 ILE A CA 1
ATOM 1277 C C . ILE A 1 162 ? -12.770 3.942 12.511 1.00 98.31 162 ILE A C 1
ATOM 1279 O O . ILE A 1 162 ? -12.408 3.693 11.359 1.00 98.31 162 ILE A O 1
ATOM 1283 N N . THR A 1 163 ? -12.785 5.171 13.010 1.00 98.06 163 THR A N 1
ATOM 1284 C CA . THR A 1 163 ? -12.157 6.316 12.353 1.00 98.06 163 THR A CA 1
ATOM 1285 C C . THR A 1 163 ? -11.115 6.859 13.310 1.00 98.06 163 THR A C 1
ATOM 1287 O O . THR A 1 163 ? -11.451 7.179 14.448 1.00 98.06 163 THR A O 1
ATOM 1290 N N . ILE A 1 164 ? -9.866 6.938 12.862 1.00 96.56 164 ILE A N 1
ATOM 1291 C CA . ILE A 1 164 ? -8.745 7.417 13.672 1.00 96.56 164 ILE A CA 1
ATOM 1292 C C . ILE A 1 164 ? -8.114 8.639 13.017 1.00 96.56 164 ILE A C 1
ATOM 1294 O O . ILE A 1 164 ? -8.115 8.755 11.794 1.00 96.56 164 ILE A O 1
ATOM 1298 N N . THR A 1 165 ? -7.553 9.527 13.826 1.00 95.38 165 THR A N 1
ATOM 1299 C CA . THR A 1 165 ? -6.759 10.665 13.360 1.00 95.38 165 THR A CA 1
ATOM 1300 C C . THR A 1 165 ? -5.360 10.507 13.927 1.00 95.38 165 THR A C 1
ATOM 1302 O O . THR A 1 165 ? -5.199 10.461 15.144 1.00 95.38 165 THR A O 1
ATOM 1305 N N . LEU A 1 166 ? -4.354 10.399 13.060 1.00 93.31 166 LEU A N 1
ATOM 1306 C CA . LEU A 1 166 ? -2.973 10.212 13.501 1.00 93.31 166 LEU A CA 1
ATOM 1307 C C . LEU A 1 166 ? -2.359 11.553 13.905 1.00 93.31 166 LEU A C 1
ATOM 1309 O O . LEU A 1 166 ? -2.340 12.488 13.105 1.00 93.31 166 LEU A O 1
ATOM 1313 N N . THR A 1 167 ? -1.821 11.629 15.118 1.00 92.00 167 THR A N 1
ATOM 1314 C CA . THR A 1 167 ? -1.028 12.773 15.610 1.00 92.00 167 THR A CA 1
ATOM 1315 C C . THR A 1 167 ? 0.447 12.405 15.810 1.00 92.00 167 THR A C 1
ATOM 1317 O O . THR A 1 167 ? 1.322 13.272 15.738 1.00 92.00 167 THR A O 1
ATOM 1320 N N . SER A 1 168 ? 0.730 11.113 15.979 1.00 93.12 168 SER A N 1
ATOM 1321 C CA . SER A 1 168 ? 2.047 10.477 16.035 1.00 93.12 168 SER A CA 1
ATOM 1322 C C . SER A 1 168 ? 1.984 9.101 15.372 1.00 93.12 168 SER A C 1
ATOM 1324 O O . SER A 1 168 ? 0.908 8.657 14.955 1.00 93.12 168 SER A O 1
ATOM 1326 N N . ASP A 1 169 ? 3.122 8.411 15.304 1.00 96.06 169 ASP A N 1
ATOM 1327 C CA . ASP A 1 169 ? 3.140 6.993 14.953 1.00 96.06 169 ASP A CA 1
ATOM 1328 C C . ASP A 1 169 ? 2.187 6.218 15.871 1.00 96.06 169 ASP A C 1
ATOM 1330 O O . ASP A 1 169 ? 2.056 6.540 17.054 1.00 96.06 169 ASP A O 1
ATOM 1334 N N . THR A 1 170 ? 1.453 5.274 15.290 1.00 97.62 170 THR A N 1
ATOM 1335 C CA . THR A 1 170 ? 0.343 4.567 15.936 1.00 97.62 170 THR A CA 1
ATOM 1336 C C . THR A 1 170 ? 0.401 3.093 15.561 1.00 97.62 170 THR A C 1
ATOM 1338 O O . THR A 1 170 ? 0.505 2.759 14.379 1.00 97.62 170 THR A O 1
ATOM 1341 N N . ASN A 1 171 ? 0.279 2.215 16.549 1.00 98.19 171 ASN A N 1
ATOM 1342 C CA . ASN A 1 171 ? 0.180 0.775 16.375 1.00 98.19 171 ASN A CA 1
ATOM 1343 C C . ASN A 1 171 ? -1.169 0.271 16.898 1.00 98.19 171 ASN A C 1
ATOM 1345 O O . ASN A 1 171 ? -1.555 0.520 18.045 1.00 98.19 171 ASN A O 1
ATOM 1349 N N . ILE A 1 172 ? -1.889 -0.445 16.040 1.00 98.12 172 ILE A N 1
ATOM 1350 C CA . ILE A 1 172 ? -3.144 -1.100 16.389 1.00 98.12 172 ILE A CA 1
ATOM 1351 C C . ILE A 1 172 ? -3.128 -2.563 15.963 1.00 98.12 172 ILE A C 1
ATOM 1353 O O . ILE A 1 172 ? -2.488 -2.960 14.993 1.00 98.12 172 ILE A O 1
ATOM 1357 N N . GLU A 1 173 ? -3.909 -3.374 16.654 1.00 98.31 173 GLU A N 1
ATOM 1358 C CA . GLU A 1 173 ? -4.037 -4.798 16.385 1.00 98.31 173 GLU A CA 1
ATOM 1359 C C . GLU A 1 173 ? -5.511 -5.179 16.248 1.00 98.31 173 GLU A C 1
ATOM 1361 O O . GLU A 1 173 ? -6.344 -4.770 17.062 1.00 98.31 173 GLU A O 1
ATOM 1366 N N . ALA A 1 174 ? -5.834 -5.959 15.215 1.00 98.00 174 ALA A N 1
ATOM 1367 C CA . ALA A 1 174 ? -7.159 -6.535 15.016 1.00 98.00 174 ALA A CA 1
ATOM 1368 C C . ALA A 1 174 ? -7.227 -7.939 15.616 1.00 98.00 174 ALA A C 1
ATOM 1370 O O . ALA A 1 174 ? -6.520 -8.845 15.172 1.00 98.00 174 ALA A O 1
ATOM 1371 N N . ILE A 1 175 ? -8.140 -8.140 16.562 1.00 97.75 175 ILE A N 1
ATOM 1372 C CA . ILE A 1 175 ? -8.366 -9.446 17.173 1.00 97.75 175 ILE A CA 1
ATOM 1373 C C . ILE A 1 175 ? -9.575 -10.117 16.526 1.00 97.75 175 ILE A C 1
ATOM 1375 O O . ILE A 1 175 ? -10.693 -9.592 16.558 1.00 97.75 175 ILE A O 1
ATOM 1379 N N . PHE A 1 176 ? -9.340 -11.305 15.971 1.00 97.19 176 PHE A N 1
ATOM 1380 C CA . PHE A 1 176 ? -10.362 -12.203 15.445 1.00 97.19 176 PHE A CA 1
ATOM 1381 C C . PHE A 1 176 ? -10.354 -13.519 16.223 1.00 97.19 176 PHE A C 1
ATOM 1383 O O . PHE A 1 176 ? -9.294 -14.010 16.609 1.00 97.19 176 PHE A O 1
ATOM 1390 N N . GLU A 1 177 ? -11.529 -14.112 16.392 1.00 95.94 177 GLU A N 1
ATOM 1391 C CA . GLU A 1 177 ? -11.722 -15.439 16.979 1.00 95.94 177 GLU A CA 1
ATOM 1392 C C . GLU A 1 177 ? -12.497 -16.318 15.995 1.00 95.94 177 GLU A C 1
ATOM 1394 O O . GLU A 1 177 ? -13.390 -15.834 15.296 1.00 95.94 177 GLU A O 1
ATOM 1399 N N . ALA A 1 178 ? -12.168 -17.609 15.929 1.00 92.62 178 ALA A N 1
ATOM 1400 C CA . ALA A 1 178 ? -13.021 -18.576 15.244 1.00 92.62 178 ALA A CA 1
ATOM 1401 C C . ALA A 1 178 ? -14.350 -18.703 16.007 1.00 92.62 178 ALA A C 1
ATOM 1403 O O . ALA A 1 178 ? -14.347 -18.683 17.241 1.00 92.62 178 ALA A O 1
ATOM 1404 N N . ALA A 1 179 ? -15.476 -18.834 15.302 1.00 79.00 179 ALA A N 1
ATOM 1405 C CA . ALA A 1 179 ? -16.694 -19.259 15.980 1.00 79.00 179 ALA A CA 1
ATOM 1406 C C . ALA A 1 179 ? -16.552 -20.725 16.407 1.00 79.00 179 ALA A C 1
ATOM 1408 O O . ALA A 1 179 ? -15.997 -21.544 15.675 1.00 79.00 179 ALA A O 1
ATOM 1409 N N . LEU A 1 180 ? -17.022 -21.017 17.619 1.00 64.94 180 LEU A N 1
ATOM 1410 C CA . LEU A 1 180 ? -17.180 -22.373 18.143 1.00 64.94 180 LEU A CA 1
ATOM 1411 C C . LEU A 1 180 ? -18.480 -23.001 17.637 1.00 64.94 180 LEU A C 1
ATOM 1413 O O . LEU A 1 180 ? -19.481 -22.254 17.521 1.00 64.94 180 LEU A O 1
#

Radius of gyration: 23.5 Å; chains: 1; bounding box: 40×49×62 Å

Sequence (180 aa):
LNITFTSDRVISLVNTISGSIEAEIPDHLARWTEDFNQPVTFISNCWTDDILSPVTTISDWHSEVERIREFTRVRPNFVKDHLLQKFGIEGSAQTSGWANLEITNPNPALGSIKVANVDLPLSELFSGTWLKDLPISIKANPRGDAKFVRWQGDVSSENPTITITLTSDTNIEAIFEAAL